Protein AF-A0A2N1PWF3-F1 (afdb_monomer_lite)

Sequence (178 aa):
MSRIARKLVLSIVTVVLTVFALGSTTFAWFTLTNTAQVQPFQAQIVADTGIEIAVGNVPAEGITALNWVTTLTTAQMQAFIEQEFTSGFRFNIVTTADGSTFETLGVDQMVEANGGYLEIPLHFRSSTADRIVWNSVSLTSPVANWVNDVTYTHVDNIVYNANQPISINASNSMRIAI

Radius of gyration: 26.33 Å; chains: 1; bounding box: 46×67×76 Å

Foldseek 3Di:
DPPVVVVVVVVVVVVVVVVVVVVVVVVVVVVVVPDDPDDQDFDKDAADPQKWKFKDDADPVGPVPTDTDRMDGRVNVVVRCCVVPPPPAAADDWDDDQLPFIWDDDPPDTDTDPHNDDDIDMDMDGPVDPDDDDDDDDDDDDWDWDAAQAWDQDPVRDTDHHRDIDIDDCVVVHGDHD

pLDDT: mean 84.19, std 9.42, range [46.06, 93.94]

Secondary structure (DSSP, 8-state):
--HHHHHHHHHHHHHHHHHHHHHHHHHHHHHHHT---PPPP---EEPPTTEEEEESPPPTT-GGGS--BSEE-HHHHHHHHHHHS-TT------B-SSSSS-EEE-SSSEEE-SSSS----EEEEESS-S-------------EEEE-SS-EE-TTSPEEPTT-EEEE-GGGT-----

Structure (mmCIF, N/CA/C/O backbone):
data_AF-A0A2N1PWF3-F1
#
_entry.id   AF-A0A2N1PWF3-F1
#
loop_
_atom_site.group_PDB
_atom_site.id
_atom_site.type_symbol
_atom_site.label_atom_id
_atom_site.label_alt_id
_atom_site.label_comp_id
_atom_site.label_asym_id
_atom_site.label_entity_id
_atom_site.label_seq_id
_atom_site.pdbx_PDB_ins_code
_atom_site.Cartn_x
_atom_site.Cartn_y
_atom_site.Cartn_z
_atom_site.occupancy
_atom_site.B_iso_or_equiv
_atom_site.auth_seq_id
_atom_site.auth_comp_id
_atom_site.auth_asym_id
_atom_site.auth_atom_id
_atom_site.pdbx_PDB_model_num
ATOM 1 N N . MET A 1 1 ? 24.932 46.077 -47.513 1.00 64.94 1 MET A N 1
ATOM 2 C CA . MET A 1 1 ? 24.801 44.602 -47.575 1.00 64.94 1 MET A CA 1
ATOM 3 C C . MET A 1 1 ? 24.124 44.219 -48.879 1.00 64.94 1 MET A C 1
ATOM 5 O O . MET A 1 1 ? 23.053 44.745 -49.158 1.00 64.94 1 MET A O 1
ATOM 9 N N . SER A 1 2 ? 24.739 43.358 -49.695 1.00 80.56 2 SER A N 1
ATOM 10 C CA . SER A 1 2 ? 24.117 42.890 -50.941 1.00 80.56 2 SER A CA 1
ATOM 11 C C . SER A 1 2 ? 22.818 42.128 -50.634 1.00 80.56 2 SER A C 1
ATOM 13 O O . SER A 1 2 ? 22.681 41.519 -49.569 1.00 80.56 2 SER A O 1
ATOM 15 N N . ARG A 1 3 ? 21.845 42.143 -51.559 1.00 77.75 3 ARG A N 1
ATOM 16 C CA . ARG A 1 3 ? 20.587 41.372 -51.425 1.00 77.75 3 ARG A CA 1
ATOM 17 C C . ARG A 1 3 ? 20.841 39.899 -51.080 1.00 77.75 3 ARG A C 1
ATOM 19 O O . ARG A 1 3 ? 20.036 39.295 -50.381 1.00 77.75 3 ARG A O 1
ATOM 26 N N . ILE A 1 4 ? 21.956 39.350 -51.555 1.00 83.69 4 ILE A N 1
ATOM 27 C CA . ILE A 1 4 ? 22.385 37.971 -51.318 1.00 83.69 4 ILE A CA 1
ATOM 28 C C . ILE A 1 4 ? 22.812 37.775 -49.859 1.00 83.69 4 ILE A C 1
ATOM 30 O O . ILE A 1 4 ? 22.304 36.869 -49.207 1.00 83.69 4 ILE A O 1
ATOM 34 N N . ALA A 1 5 ? 23.644 38.666 -49.308 1.00 82.00 5 ALA A N 1
ATOM 35 C CA . ALA A 1 5 ? 24.073 38.586 -47.910 1.00 82.00 5 ALA A CA 1
ATOM 36 C C . ALA A 1 5 ? 22.885 38.654 -46.932 1.00 82.00 5 ALA A C 1
ATOM 38 O O . ALA A 1 5 ? 22.829 37.901 -45.965 1.00 82.00 5 ALA A O 1
ATOM 39 N N . ARG A 1 6 ? 21.879 39.494 -47.219 1.00 84.25 6 ARG A N 1
ATOM 40 C CA . ARG A 1 6 ? 20.665 39.589 -46.391 1.00 84.25 6 ARG A CA 1
ATOM 41 C C . ARG A 1 6 ? 19.822 38.309 -46.434 1.00 84.25 6 ARG A C 1
ATOM 43 O O . ARG A 1 6 ? 19.311 37.891 -45.401 1.00 84.25 6 ARG A O 1
ATOM 50 N N . LYS A 1 7 ? 19.686 37.685 -47.609 1.00 85.94 7 LYS A N 1
ATOM 51 C CA . LYS A 1 7 ? 18.966 36.409 -47.767 1.00 85.94 7 LYS A CA 1
ATOM 52 C C . LYS A 1 7 ? 19.685 35.257 -47.064 1.00 85.94 7 LYS A C 1
ATOM 54 O O . LYS A 1 7 ? 19.031 34.428 -46.445 1.00 85.94 7 LYS A O 1
ATOM 59 N N . LEU A 1 8 ? 21.016 35.244 -47.118 1.00 88.38 8 LEU A N 1
ATOM 60 C CA . LEU A 1 8 ? 21.835 34.220 -46.476 1.00 88.38 8 LEU A CA 1
ATOM 61 C C . LEU A 1 8 ? 21.764 34.316 -44.944 1.00 88.38 8 LEU A C 1
ATOM 63 O O . LEU A 1 8 ? 21.522 33.312 -44.283 1.00 88.38 8 LEU A O 1
ATOM 67 N N . VAL A 1 9 ? 21.847 35.527 -44.383 1.00 90.06 9 VAL A N 1
ATOM 68 C CA . VAL A 1 9 ? 21.658 35.747 -42.937 1.00 90.06 9 VAL A CA 1
ATOM 69 C C . VAL A 1 9 ? 20.247 35.353 -42.491 1.00 90.06 9 VAL A C 1
ATOM 71 O O . VAL A 1 9 ? 20.102 34.674 -41.481 1.00 90.06 9 VAL A O 1
ATOM 74 N N . LEU A 1 10 ? 19.208 35.704 -43.257 1.00 90.56 10 LEU A N 1
ATOM 75 C CA . LEU A 1 10 ? 17.831 35.321 -42.927 1.00 90.56 10 LEU A CA 1
ATOM 76 C C . LEU A 1 10 ? 17.638 33.794 -42.938 1.00 90.56 10 LEU A C 1
ATOM 78 O O . LEU A 1 10 ? 16.961 33.255 -42.066 1.00 90.56 10 LEU A O 1
ATOM 82 N N . SER A 1 11 ? 18.265 33.091 -43.885 1.00 92.00 11 SER A N 1
ATOM 83 C CA . SER A 1 11 ? 18.239 31.625 -43.952 1.00 92.00 11 SER A CA 1
ATOM 84 C C . SER A 1 11 ? 18.930 30.979 -42.750 1.00 92.00 11 SER A C 1
ATOM 86 O O . SER A 1 11 ? 18.431 30.001 -42.210 1.00 92.00 11 SER A O 1
ATOM 88 N N . ILE A 1 12 ? 20.061 31.524 -42.302 1.00 91.56 12 ILE A N 1
ATOM 89 C CA . ILE A 1 12 ? 20.770 30.993 -41.132 1.00 91.56 12 ILE A CA 1
ATOM 90 C C . ILE A 1 12 ? 19.949 31.235 -39.862 1.00 91.56 12 ILE A C 1
ATOM 92 O O . ILE A 1 12 ? 19.765 30.322 -39.065 1.00 91.56 12 ILE A O 1
ATOM 96 N N . VAL A 1 13 ? 19.394 32.438 -39.695 1.00 92.25 13 VAL A N 1
ATOM 97 C CA . VAL A 1 13 ? 18.575 32.784 -38.521 1.00 92.25 13 VAL A CA 1
ATOM 98 C C . VAL A 1 13 ? 17.307 31.931 -38.449 1.00 92.25 13 VAL A C 1
ATOM 100 O O . VAL A 1 13 ? 16.943 31.470 -37.371 1.00 92.25 13 VAL A O 1
ATOM 103 N N . THR A 1 14 ? 16.653 31.673 -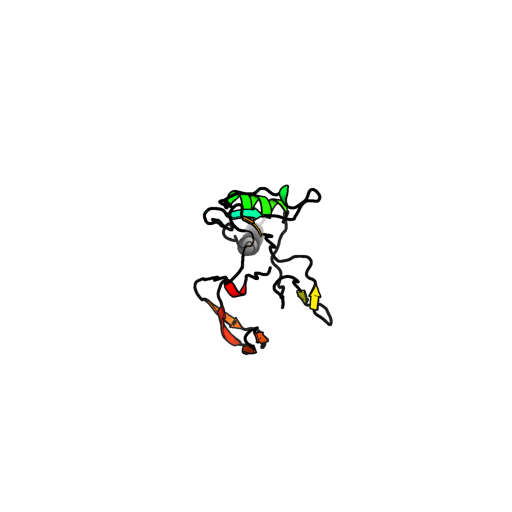39.583 1.00 93.56 14 THR A N 1
ATOM 104 C CA . THR A 1 14 ? 15.461 30.809 -39.626 1.00 93.56 14 THR A CA 1
ATOM 105 C C . THR A 1 14 ? 15.788 29.360 -39.281 1.00 93.56 14 THR A C 1
ATOM 107 O O . THR A 1 14 ? 15.080 28.777 -38.465 1.00 93.56 14 THR A O 1
ATOM 110 N N . VAL A 1 15 ? 16.891 28.806 -39.798 1.00 92.31 15 VAL A N 1
ATOM 111 C CA . VAL A 1 15 ? 17.349 27.454 -39.434 1.00 92.31 15 VAL A CA 1
ATOM 112 C C . VAL A 1 15 ? 17.650 27.359 -37.936 1.00 92.31 15 VAL A C 1
ATOM 114 O O . VAL A 1 15 ? 17.182 26.438 -37.267 1.00 92.31 15 VAL A O 1
ATOM 117 N N . VAL A 1 16 ? 18.363 28.339 -37.377 1.00 91.69 16 VAL A N 1
ATOM 118 C CA . VAL A 1 16 ? 18.674 28.377 -35.941 1.00 91.69 16 VAL A CA 1
ATOM 119 C C . VAL A 1 16 ? 17.392 28.420 -35.105 1.00 91.69 16 VAL A C 1
ATOM 121 O O . VAL A 1 16 ? 17.234 27.613 -34.191 1.00 91.69 16 VAL A O 1
ATOM 124 N N . LEU A 1 17 ? 16.434 29.286 -35.452 1.00 90.81 17 LEU A N 1
ATOM 125 C CA . LEU A 1 17 ? 15.145 29.366 -34.757 1.00 90.81 17 LEU A CA 1
ATOM 126 C C . LEU A 1 17 ? 14.356 28.053 -34.831 1.00 90.81 17 LEU A C 1
ATOM 128 O O . LEU A 1 17 ? 13.779 27.640 -33.827 1.00 90.81 17 LEU A O 1
ATOM 132 N N . THR A 1 18 ? 14.361 27.366 -35.978 1.00 89.38 18 THR A N 1
ATOM 133 C CA . THR A 1 18 ? 13.694 26.060 -36.098 1.00 89.38 18 THR A CA 1
ATOM 134 C C . THR A 1 18 ? 14.349 24.986 -35.237 1.00 89.38 18 THR A C 1
ATOM 136 O O . THR A 1 18 ? 13.634 24.213 -34.607 1.00 89.38 18 THR A O 1
ATOM 139 N N . VAL A 1 19 ? 15.681 24.962 -35.131 1.00 88.56 19 VAL A N 1
ATOM 140 C CA . VAL A 1 19 ? 16.389 24.010 -34.258 1.00 88.56 19 VAL A CA 1
ATOM 141 C C . VAL A 1 19 ? 16.059 24.272 -32.788 1.00 88.56 19 VAL A C 1
ATOM 143 O O . VAL A 1 19 ? 15.770 23.327 -32.057 1.00 88.56 19 VAL A O 1
ATOM 146 N N . PHE A 1 20 ? 16.020 25.537 -32.359 1.00 89.12 20 PHE A N 1
ATOM 147 C CA . PHE A 1 20 ? 15.616 25.886 -30.994 1.00 89.12 20 PHE A CA 1
ATOM 148 C C . PHE A 1 20 ? 14.165 25.497 -30.693 1.00 89.12 20 PHE A C 1
ATOM 150 O O . PHE A 1 20 ? 13.904 24.925 -29.638 1.00 89.12 20 PHE A O 1
ATOM 157 N N . ALA A 1 21 ? 13.234 25.762 -31.613 1.00 87.00 21 ALA A N 1
ATOM 158 C CA . ALA A 1 21 ? 11.823 25.422 -31.437 1.00 87.00 21 ALA A CA 1
ATOM 159 C C . ALA A 1 21 ? 11.582 23.901 -31.395 1.00 87.00 21 ALA A C 1
ATOM 161 O O . ALA A 1 21 ? 10.822 23.407 -30.561 1.00 87.00 21 ALA A O 1
ATOM 162 N N . LEU A 1 22 ? 12.252 23.141 -32.266 1.00 86.69 22 LEU A N 1
ATOM 163 C CA . LEU A 1 22 ? 12.166 21.679 -32.278 1.00 86.69 22 LEU A CA 1
ATOM 164 C C . LEU A 1 22 ? 12.834 21.070 -31.036 1.00 86.69 22 LEU A C 1
ATOM 166 O O . LEU A 1 22 ? 12.288 20.142 -30.438 1.00 86.69 22 LEU A O 1
ATOM 170 N N . GLY A 1 23 ? 13.972 21.620 -30.603 1.00 83.25 23 GLY A N 1
ATOM 171 C CA . GLY A 1 23 ? 14.681 21.188 -29.399 1.00 83.25 23 GLY A CA 1
ATOM 172 C C . GLY A 1 23 ? 13.894 21.445 -28.112 1.00 83.25 23 GLY A C 1
ATOM 173 O O . GLY A 1 23 ? 13.792 20.550 -27.275 1.00 83.25 23 GLY A O 1
ATOM 174 N N . SER A 1 24 ? 13.278 22.622 -27.963 1.00 83.81 24 SER A N 1
ATOM 175 C CA . SER A 1 24 ? 12.465 22.948 -26.783 1.00 83.81 24 SER A CA 1
ATOM 176 C C . SER A 1 24 ? 11.178 22.124 -26.712 1.00 83.81 24 SER A C 1
ATOM 178 O O . SER A 1 24 ? 10.815 21.666 -25.631 1.00 83.81 24 SER A O 1
ATOM 180 N N . THR A 1 25 ? 10.534 21.863 -27.855 1.00 83.06 25 THR A N 1
ATOM 181 C CA . THR A 1 25 ? 9.353 20.985 -27.934 1.00 83.06 25 THR A CA 1
ATOM 182 C C . THR A 1 25 ? 9.712 19.555 -27.538 1.00 83.06 25 THR A C 1
ATOM 184 O O . THR A 1 25 ? 8.995 18.924 -26.766 1.00 83.06 25 THR A O 1
ATOM 187 N N . THR A 1 26 ? 10.861 19.065 -28.011 1.00 75.44 26 THR A N 1
ATOM 188 C CA . THR A 1 26 ? 11.362 17.729 -27.675 1.00 75.44 26 THR A CA 1
ATOM 189 C C . THR A 1 26 ? 11.695 17.624 -26.186 1.00 75.44 26 THR A C 1
ATOM 191 O O . THR A 1 26 ? 11.268 16.677 -25.534 1.00 75.44 26 THR A O 1
ATOM 194 N N . PHE A 1 27 ? 12.385 18.618 -25.614 1.00 75.31 27 PHE A N 1
ATOM 195 C CA . PHE A 1 27 ? 12.672 18.655 -24.178 1.00 75.31 27 PHE A CA 1
ATOM 196 C C . PHE A 1 27 ? 11.387 18.677 -23.347 1.00 75.31 27 PHE A C 1
ATOM 198 O O . PHE A 1 27 ? 11.232 17.847 -22.464 1.00 75.31 27 PHE A O 1
ATOM 205 N N . ALA A 1 28 ? 10.429 19.552 -23.665 1.00 69.94 28 ALA A N 1
ATOM 206 C CA . ALA A 1 28 ? 9.152 19.613 -22.957 1.00 69.94 28 ALA A CA 1
ATOM 207 C C . ALA A 1 28 ? 8.374 18.292 -23.042 1.00 69.94 28 ALA A C 1
ATOM 209 O O . ALA A 1 28 ? 7.800 17.865 -22.044 1.00 69.94 28 ALA A O 1
ATOM 210 N N . TRP A 1 29 ? 8.397 17.620 -24.197 1.00 70.38 29 TRP A N 1
ATOM 211 C CA . TRP A 1 29 ? 7.799 16.298 -24.365 1.00 70.38 29 TRP A CA 1
ATOM 212 C C . TRP A 1 29 ? 8.462 15.247 -23.468 1.00 70.38 29 TRP A C 1
ATOM 214 O O . TRP A 1 29 ? 7.762 14.502 -22.782 1.00 70.38 29 TRP A O 1
ATOM 224 N N . PHE A 1 30 ? 9.797 15.213 -23.409 1.00 62.50 30 PHE A N 1
ATOM 225 C CA . PHE A 1 30 ? 10.522 14.313 -22.508 1.00 62.50 30 PHE A CA 1
ATOM 226 C C . PHE A 1 30 ? 10.243 14.620 -21.032 1.00 62.50 30 PHE A C 1
ATOM 228 O O . PHE A 1 30 ? 10.041 13.694 -20.251 1.00 62.50 30 PHE A O 1
ATOM 235 N N . THR A 1 31 ? 10.167 15.893 -20.640 1.00 60.28 31 THR A N 1
ATOM 236 C CA . THR A 1 31 ? 9.930 16.273 -19.240 1.00 60.28 31 THR A CA 1
ATOM 237 C C . THR A 1 31 ? 8.481 16.027 -18.804 1.00 60.28 31 THR A C 1
ATOM 239 O O . THR A 1 31 ? 8.264 15.553 -17.694 1.00 60.28 31 THR A O 1
ATOM 242 N N . LEU A 1 32 ? 7.491 16.287 -19.669 1.00 59.41 32 LEU A N 1
ATOM 243 C CA . LEU A 1 32 ? 6.065 16.052 -19.380 1.00 59.41 32 LEU A CA 1
ATOM 244 C C . LEU A 1 32 ? 5.697 14.564 -19.378 1.00 59.41 32 LEU A C 1
ATOM 246 O O . LEU A 1 32 ? 4.875 14.141 -18.570 1.00 59.41 32 LEU A O 1
ATOM 250 N N . THR A 1 33 ? 6.312 13.760 -20.249 1.00 55.53 33 THR A N 1
ATOM 251 C CA . THR A 1 33 ? 6.034 12.312 -20.310 1.00 55.53 33 THR A CA 1
ATOM 252 C C . THR A 1 33 ? 6.688 11.555 -19.148 1.00 55.53 33 THR A C 1
ATOM 254 O O . THR A 1 33 ? 6.279 10.444 -18.830 1.00 55.53 33 THR A O 1
ATOM 257 N N . ASN A 1 34 ? 7.675 12.157 -18.474 1.00 51.53 34 ASN A N 1
ATOM 258 C CA . ASN A 1 34 ? 8.355 11.543 -17.333 1.00 51.53 34 ASN A CA 1
ATOM 259 C C . ASN A 1 34 ? 7.623 11.734 -15.990 1.00 51.53 34 ASN A C 1
ATOM 261 O O . ASN A 1 34 ? 8.035 11.167 -14.981 1.00 51.53 34 ASN A O 1
ATOM 265 N N . THR A 1 35 ? 6.539 12.515 -15.934 1.00 49.66 35 THR A N 1
ATOM 266 C CA . THR A 1 35 ? 5.701 12.592 -14.728 1.00 49.66 35 THR A CA 1
ATOM 267 C C . THR A 1 35 ? 4.485 11.697 -14.881 1.00 49.66 35 THR A C 1
ATOM 269 O O . THR A 1 35 ? 3.438 12.122 -15.369 1.00 49.66 35 THR A O 1
ATOM 272 N N . ALA A 1 36 ? 4.620 10.449 -14.439 1.00 46.47 36 ALA A N 1
ATOM 273 C CA . ALA A 1 36 ? 3.475 9.591 -14.184 1.00 46.47 36 ALA A CA 1
ATOM 274 C C . ALA A 1 36 ? 2.626 10.230 -13.074 1.00 46.47 36 ALA A C 1
ATOM 276 O O . ALA A 1 36 ? 3.024 10.251 -11.909 1.00 46.47 36 ALA A O 1
ATOM 277 N N . GLN A 1 37 ? 1.469 10.792 -13.430 1.00 46.06 37 GLN A N 1
ATOM 278 C CA . GLN A 1 37 ? 0.485 11.191 -12.430 1.00 46.06 37 GLN A CA 1
ATOM 279 C C . GLN A 1 37 ? -0.145 9.920 -11.865 1.00 46.06 37 GLN A C 1
ATOM 281 O O . GLN A 1 37 ? -1.016 9.312 -12.484 1.00 46.06 37 GLN A O 1
ATOM 286 N N . VAL A 1 38 ? 0.343 9.487 -10.705 1.00 53.62 38 VAL A N 1
ATOM 287 C CA . VAL A 1 38 ? -0.289 8.412 -9.945 1.00 53.62 38 VAL A CA 1
ATOM 288 C C . VAL A 1 38 ? -1.621 8.955 -9.434 1.00 53.62 38 VAL A C 1
ATOM 290 O O . VAL A 1 38 ? -1.669 10.013 -8.806 1.00 53.62 38 VAL A O 1
ATOM 293 N N . GLN A 1 39 ? -2.713 8.261 -9.758 1.00 54.03 39 GLN A N 1
ATOM 294 C CA . GLN A 1 39 ? -4.044 8.579 -9.247 1.00 54.03 39 GLN A CA 1
ATOM 295 C C . GLN A 1 39 ? -3.986 8.681 -7.710 1.00 54.03 39 GLN 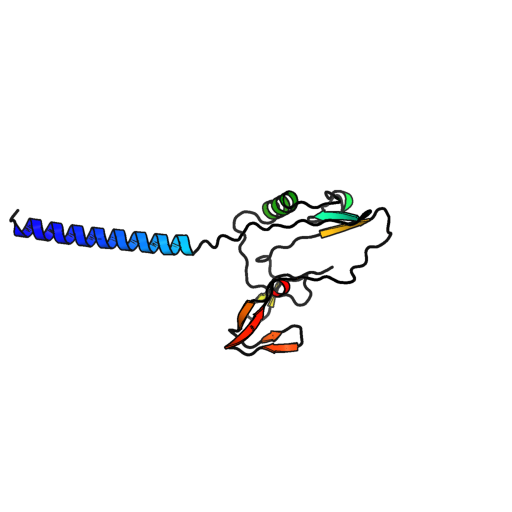A C 1
ATOM 297 O O . GLN A 1 39 ? -3.323 7.845 -7.090 1.00 54.03 39 GLN A O 1
ATOM 302 N N . PRO A 1 40 ? -4.649 9.673 -7.080 1.00 58.72 40 PRO A N 1
ATOM 303 C CA . PRO A 1 40 ? -4.616 9.824 -5.630 1.00 58.72 40 PRO A CA 1
ATOM 304 C C . PRO A 1 40 ? -5.051 8.520 -4.960 1.00 58.72 40 PRO A C 1
ATOM 306 O O . PRO A 1 40 ? -6.104 7.965 -5.286 1.00 58.72 40 PRO A O 1
ATOM 309 N N . PHE A 1 41 ? -4.213 8.027 -4.051 1.00 65.12 41 PHE A N 1
ATOM 310 C CA . PHE A 1 41 ? -4.482 6.838 -3.256 1.00 65.12 41 PHE A CA 1
ATOM 311 C C . PHE A 1 41 ? -5.749 7.064 -2.421 1.00 65.12 41 PHE A C 1
ATOM 313 O O . PHE A 1 41 ? -5.795 7.955 -1.575 1.00 65.12 41 PHE A O 1
ATOM 320 N N . GLN A 1 42 ? -6.793 6.275 -2.682 1.00 66.81 42 GLN A N 1
ATOM 321 C CA . GLN A 1 42 ? -8.054 6.322 -1.943 1.00 66.81 42 GLN A CA 1
ATOM 322 C C . GLN A 1 42 ? -8.196 5.044 -1.129 1.00 66.81 42 GLN A C 1
ATOM 324 O O . GLN A 1 42 ? -8.443 3.973 -1.679 1.00 66.81 42 GLN A O 1
ATOM 329 N N . ALA A 1 43 ? -8.047 5.168 0.185 1.00 71.94 43 ALA A N 1
ATOM 330 C CA . ALA A 1 43 ? -8.296 4.089 1.127 1.0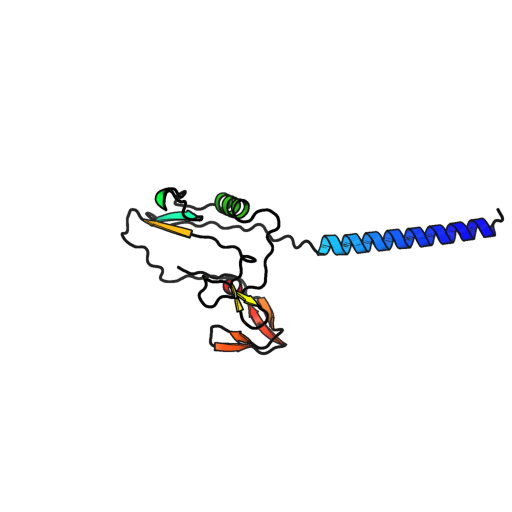0 71.94 43 ALA A CA 1
ATOM 331 C C . ALA A 1 43 ? -9.331 4.543 2.153 1.00 71.94 43 ALA A C 1
ATOM 333 O O . ALA A 1 43 ? -9.227 5.636 2.713 1.00 71.94 43 ALA A O 1
ATOM 334 N N . GLN A 1 44 ? -10.338 3.710 2.383 1.00 77.12 44 GLN A N 1
ATOM 335 C CA . GLN A 1 44 ? -11.283 3.855 3.479 1.00 77.12 44 GLN A CA 1
ATOM 336 C C . GLN A 1 44 ? -11.401 2.497 4.155 1.00 77.12 44 GLN A C 1
ATOM 338 O O . GLN A 1 44 ? -11.670 1.499 3.488 1.00 77.12 44 GLN A O 1
ATOM 343 N N . ILE A 1 45 ? -11.195 2.463 5.469 1.00 79.38 45 ILE A N 1
ATOM 344 C CA . ILE A 1 45 ? -11.285 1.232 6.253 1.00 79.38 45 ILE A CA 1
ATOM 345 C C . ILE A 1 45 ? -12.429 1.397 7.241 1.00 79.38 45 ILE A C 1
ATOM 347 O O . ILE A 1 45 ? -12.433 2.329 8.046 1.00 79.38 45 ILE A O 1
ATOM 351 N N . VAL A 1 46 ? -13.419 0.514 7.147 1.00 82.12 46 VAL A N 1
ATOM 352 C CA . VAL A 1 46 ? -14.593 0.510 8.022 1.00 82.12 46 VAL A CA 1
ATOM 353 C C . VAL A 1 46 ? -14.510 -0.722 8.905 1.00 82.12 46 VAL A C 1
ATOM 355 O O . VAL A 1 46 ? -14.403 -1.840 8.402 1.00 82.12 46 VAL A O 1
ATOM 358 N N . ALA A 1 47 ? -14.533 -0.502 10.214 1.00 81.31 47 ALA A N 1
ATOM 359 C CA . ALA A 1 47 ? -14.599 -1.571 11.193 1.00 81.31 47 ALA A CA 1
ATOM 360 C C . ALA A 1 47 ? -16.057 -1.965 11.450 1.00 81.31 47 ALA A C 1
ATOM 362 O O . ALA A 1 47 ? -16.958 -1.126 11.367 1.00 81.31 47 ALA A O 1
ATOM 363 N N . ASP A 1 48 ? -16.284 -3.230 11.799 1.00 80.62 48 ASP A N 1
ATOM 364 C CA . ASP A 1 48 ? -17.582 -3.654 12.320 1.00 80.62 48 ASP A CA 1
ATOM 365 C C . ASP A 1 48 ? -17.777 -3.160 13.768 1.00 80.62 48 ASP A C 1
ATOM 367 O O . ASP A 1 48 ? -16.855 -2.674 14.432 1.00 80.62 48 ASP A O 1
ATOM 371 N N . THR A 1 49 ? -19.003 -3.270 14.263 1.00 79.69 49 THR A N 1
ATOM 372 C CA . THR A 1 49 ? -19.412 -2.809 15.589 1.00 79.69 49 THR A CA 1
ATOM 373 C C . THR A 1 49 ? -18.519 -3.405 16.678 1.00 79.69 49 THR A C 1
ATOM 375 O O . THR A 1 49 ? -18.367 -4.619 16.781 1.00 79.69 49 THR A O 1
ATOM 378 N N . GLY A 1 50 ? -17.956 -2.542 17.528 1.00 82.81 50 GLY A N 1
ATOM 379 C CA . GLY A 1 50 ? -17.095 -2.956 18.640 1.00 82.81 50 GLY A CA 1
ATOM 380 C C . GLY A 1 50 ? -15.618 -3.135 18.278 1.00 82.81 50 GLY A C 1
ATOM 381 O O . GLY A 1 50 ? -14.837 -3.511 19.154 1.00 82.81 50 GLY A O 1
ATOM 382 N N . ILE A 1 51 ? -15.219 -2.848 17.033 1.00 87.88 51 ILE A N 1
ATOM 383 C CA . ILE A 1 51 ? -13.818 -2.782 16.603 1.00 87.88 51 ILE A CA 1
ATOM 384 C C . ILE A 1 51 ? -13.440 -1.323 16.335 1.00 87.88 51 ILE A C 1
ATOM 386 O O . ILE A 1 51 ? -14.186 -0.560 15.723 1.00 87.88 51 ILE A O 1
ATOM 390 N N . GLU A 1 52 ? -12.253 -0.943 16.787 1.00 90.81 52 GLU A N 1
ATOM 391 C CA . GLU A 1 52 ? -11.626 0.334 16.478 1.00 90.81 52 GLU A CA 1
ATOM 392 C C . GLU A 1 52 ? -10.289 0.086 15.782 1.00 90.81 52 GLU A C 1
ATOM 394 O O . GLU A 1 52 ? -9.589 -0.894 16.052 1.00 90.81 52 GLU A O 1
ATOM 399 N N . ILE A 1 53 ? -9.947 0.997 14.880 1.00 92.06 53 ILE A N 1
ATOM 400 C CA . ILE A 1 53 ? -8.784 0.931 14.005 1.00 92.06 53 ILE A CA 1
ATOM 401 C C . ILE A 1 53 ? -7.958 2.191 14.227 1.00 92.06 53 ILE A C 1
ATOM 403 O O . ILE A 1 53 ? -8.50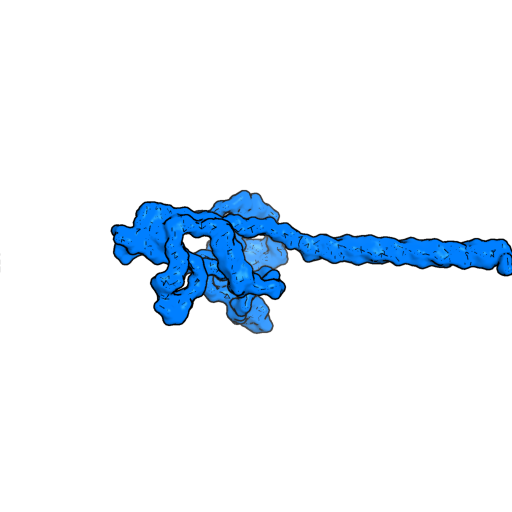5 3.287 14.363 1.00 92.06 53 ILE A O 1
ATOM 407 N N . ALA A 1 54 ? -6.641 2.046 14.232 1.00 92.88 54 ALA A N 1
ATOM 408 C CA . ALA A 1 54 ? -5.718 3.165 14.166 1.00 92.88 54 ALA A CA 1
ATOM 409 C C . ALA A 1 54 ? -4.654 2.911 13.098 1.00 92.88 54 ALA A C 1
ATOM 411 O O . ALA A 1 54 ? -4.285 1.766 12.839 1.00 92.88 54 ALA A O 1
ATOM 412 N N . VAL A 1 55 ? -4.156 3.983 12.486 1.00 92.69 55 VAL A N 1
ATOM 413 C CA . VAL A 1 55 ? -3.030 3.934 11.547 1.00 92.69 55 VAL A CA 1
ATOM 414 C C . VAL A 1 55 ? -1.818 4.615 12.157 1.00 92.69 55 VAL A C 1
ATOM 416 O O . VAL A 1 55 ? -1.951 5.654 12.808 1.00 92.69 55 VAL A O 1
ATOM 419 N N . GLY A 1 56 ? -0.648 4.030 11.922 1.00 91.44 56 GLY A N 1
ATOM 420 C CA . GLY A 1 56 ? 0.640 4.651 12.187 1.00 91.44 56 GLY A CA 1
ATOM 421 C C . GLY A 1 56 ? 1.554 3.859 13.109 1.00 91.44 56 GLY A C 1
ATOM 422 O O . GLY A 1 56 ? 1.192 2.828 13.675 1.00 91.44 56 GLY A O 1
ATOM 423 N N . ASN A 1 57 ? 2.777 4.359 13.240 1.00 90.06 57 ASN A N 1
ATOM 424 C CA . ASN A 1 57 ? 3.801 3.764 14.087 1.00 90.06 57 ASN A CA 1
ATOM 425 C C . ASN A 1 57 ? 3.444 3.938 15.569 1.00 90.06 57 ASN A C 1
ATOM 427 O O . ASN A 1 57 ? 2.959 4.994 15.978 1.00 90.06 57 ASN A O 1
ATOM 431 N N . VAL A 1 58 ? 3.694 2.908 16.385 1.00 88.94 58 VAL A N 1
ATOM 432 C CA . VAL A 1 58 ? 3.410 2.961 17.827 1.00 88.94 58 VAL A CA 1
ATOM 433 C C . VAL A 1 58 ? 4.318 4.014 18.479 1.00 88.94 58 VAL A C 1
ATOM 435 O O . VAL A 1 58 ? 5.541 3.863 18.434 1.00 88.94 58 VAL A O 1
ATOM 438 N N . PRO A 1 59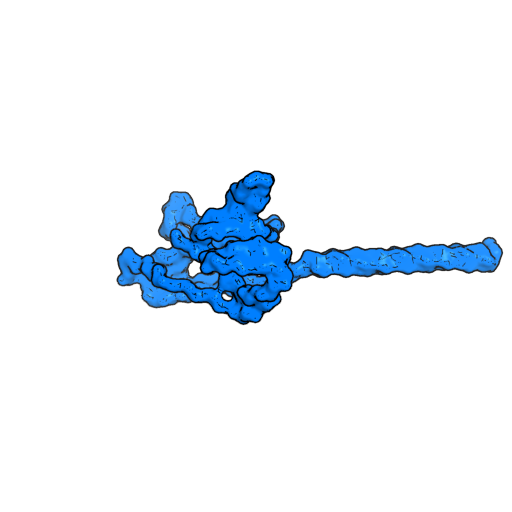 ? 3.763 5.078 19.089 1.00 88.19 59 PRO A N 1
ATOM 439 C CA . PRO A 1 59 ? 4.568 6.116 19.719 1.00 88.19 59 PRO A CA 1
ATOM 440 C C . PRO A 1 59 ? 5.211 5.599 21.012 1.00 88.19 59 PRO A C 1
ATOM 442 O O . PRO A 1 59 ? 4.762 4.615 21.601 1.00 88.19 59 PRO A O 1
ATOM 445 N N . ALA A 1 60 ? 6.228 6.307 21.511 1.00 88.88 60 ALA A N 1
ATOM 446 C CA . ALA A 1 60 ? 6.915 5.951 22.760 1.00 88.88 60 ALA A CA 1
ATOM 447 C C . ALA A 1 60 ? 5.981 5.925 23.989 1.00 88.88 60 ALA A C 1
ATOM 449 O O . ALA A 1 60 ? 6.242 5.211 24.953 1.00 88.88 60 ALA A O 1
ATOM 450 N N . GLU A 1 61 ? 4.879 6.679 23.940 1.00 88.06 61 GLU A N 1
ATOM 451 C CA . GLU A 1 61 ? 3.824 6.706 24.964 1.00 88.06 61 GLU A CA 1
ATOM 452 C C . GLU A 1 61 ? 2.954 5.433 24.977 1.00 88.06 61 GLU A C 1
ATOM 454 O O . GLU A 1 61 ? 2.173 5.220 25.903 1.00 88.06 61 GLU A O 1
ATOM 459 N N . GLY A 1 62 ? 3.106 4.569 23.970 1.00 88.56 62 GLY A N 1
ATOM 460 C CA . GLY A 1 62 ? 2.413 3.294 23.839 1.00 88.56 62 GLY A CA 1
ATOM 461 C C . GLY A 1 62 ? 1.259 3.311 22.835 1.00 88.56 62 GLY A C 1
ATOM 462 O O . GLY A 1 62 ? 0.805 4.348 22.355 1.00 88.56 62 GLY A O 1
ATOM 463 N N . ILE A 1 63 ? 0.746 2.115 22.532 1.00 88.25 63 ILE A N 1
ATOM 464 C CA . ILE A 1 63 ? -0.291 1.881 21.509 1.00 88.25 63 ILE A CA 1
ATOM 465 C C . ILE A 1 63 ? -1.616 2.616 21.795 1.00 88.25 63 ILE A C 1
ATOM 467 O O . ILE A 1 63 ? -2.403 2.902 20.894 1.00 88.25 63 ILE A O 1
ATOM 471 N N . THR A 1 64 ? -1.871 2.972 23.055 1.00 88.00 64 THR A N 1
ATOM 472 C CA . THR A 1 64 ? -3.076 3.701 23.471 1.00 88.00 64 THR A CA 1
ATOM 473 C C . THR A 1 64 ? -3.084 5.161 23.028 1.00 88.00 64 THR A C 1
ATOM 475 O O . THR A 1 64 ? -4.162 5.743 22.968 1.00 88.00 64 THR A O 1
ATOM 478 N N . ALA A 1 65 ? -1.922 5.739 22.711 1.00 90.12 65 ALA A N 1
ATOM 479 C CA . ALA A 1 65 ? -1.802 7.120 22.243 1.00 90.12 65 ALA A CA 1
ATOM 480 C C . ALA A 1 65 ? -2.090 7.282 20.737 1.00 90.12 65 ALA A C 1
ATOM 482 O O . ALA A 1 65 ? -2.131 8.403 20.234 1.00 90.12 65 ALA A O 1
ATOM 483 N N . LEU A 1 66 ? -2.309 6.180 20.011 1.00 91.62 66 LEU A N 1
ATOM 484 C CA . LEU A 1 66 ? -2.760 6.231 18.622 1.00 91.62 66 LEU A CA 1
ATOM 485 C C . LEU A 1 66 ? -4.178 6.815 18.510 1.00 91.62 66 LEU A C 1
ATOM 487 O O . LEU A 1 66 ? -4.987 6.730 19.434 1.00 91.62 66 LEU A O 1
ATOM 491 N N . ASN A 1 67 ? -4.501 7.381 17.347 1.00 91.81 67 ASN A N 1
ATOM 492 C CA . ASN A 1 67 ? -5.844 7.884 17.071 1.00 91.81 67 ASN A CA 1
ATOM 493 C C . ASN A 1 67 ? -6.779 6.742 16.648 1.00 91.81 67 ASN A C 1
ATOM 495 O O . ASN A 1 67 ? -6.785 6.330 15.487 1.00 91.81 67 ASN A O 1
ATOM 499 N N . TRP A 1 68 ? -7.566 6.249 17.600 1.00 92.50 68 TRP A N 1
ATOM 500 C CA . TRP A 1 68 ? -8.499 5.145 17.404 1.00 92.50 68 TRP A CA 1
ATOM 501 C C . TRP A 1 68 ? -9.852 5.626 16.889 1.00 92.50 68 TRP A C 1
ATOM 503 O O . TRP A 1 68 ? -10.503 6.473 17.499 1.00 92.50 68 TRP A O 1
ATOM 513 N N . VAL A 1 69 ? -10.283 5.059 15.766 1.00 91.19 69 VAL A N 1
ATOM 514 C CA . VAL A 1 69 ? -11.531 5.407 15.083 1.00 91.19 69 VAL A CA 1
ATOM 515 C C . VAL A 1 69 ? -12.258 4.152 14.607 1.00 91.19 69 VAL A C 1
ATOM 517 O O . VAL A 1 69 ? -11.645 3.132 14.320 1.00 91.19 69 VAL A O 1
ATOM 520 N N . THR A 1 70 ? -13.580 4.214 14.467 1.00 90.00 70 THR A N 1
ATOM 521 C CA . THR A 1 70 ? -14.370 3.127 13.853 1.00 90.00 70 THR A CA 1
ATOM 522 C C . THR A 1 70 ? -14.329 3.166 12.324 1.00 90.00 70 THR A C 1
ATOM 524 O O . THR A 1 70 ? -14.613 2.180 11.648 1.00 90.00 70 THR A O 1
ATOM 527 N N . THR A 1 71 ? -13.988 4.321 11.751 1.00 90.00 71 THR A N 1
ATOM 528 C CA . THR A 1 71 ? -13.813 4.512 10.312 1.00 90.00 71 THR A CA 1
ATOM 529 C C . THR A 1 71 ? -12.554 5.317 10.067 1.00 90.00 71 THR A C 1
ATOM 531 O O . THR A 1 71 ? -12.471 6.481 10.459 1.00 90.00 71 THR A O 1
ATOM 534 N N . LEU A 1 72 ? -11.596 4.701 9.385 1.00 89.44 72 LEU A N 1
ATOM 535 C CA . LEU A 1 72 ? -10.390 5.364 8.931 1.00 89.44 72 LEU A CA 1
ATOM 536 C C . LEU A 1 72 ? -10.641 5.960 7.548 1.00 89.44 72 LEU A C 1
ATOM 538 O O . LEU A 1 72 ? -10.878 5.246 6.570 1.00 89.44 72 LEU A O 1
ATOM 542 N N . THR A 1 73 ? -10.648 7.287 7.486 1.00 90.44 73 THR A N 1
ATOM 543 C CA . THR A 1 73 ? -10.975 8.039 6.271 1.00 90.44 73 THR A CA 1
ATOM 544 C C . THR A 1 73 ? -9.768 8.191 5.349 1.00 90.44 73 THR A C 1
ATOM 546 O O . THR A 1 73 ? -8.618 8.175 5.788 1.00 90.44 73 THR A O 1
ATOM 549 N N . THR A 1 74 ? -10.030 8.442 4.065 1.00 87.38 74 THR A N 1
ATOM 550 C CA . THR A 1 74 ? -8.975 8.728 3.081 1.00 87.38 74 THR A CA 1
ATOM 551 C C . THR A 1 74 ? -8.122 9.930 3.472 1.00 87.38 74 THR A C 1
ATOM 553 O O . THR A 1 74 ? -6.912 9.890 3.290 1.00 87.38 74 THR A O 1
ATOM 556 N N . ALA A 1 75 ? -8.716 10.960 4.081 1.00 87.69 75 ALA A N 1
ATOM 557 C CA . ALA A 1 75 ? -7.973 12.126 4.552 1.00 87.69 75 ALA A CA 1
ATOM 558 C C . ALA A 1 75 ? -6.968 11.770 5.661 1.00 87.69 75 ALA A C 1
ATOM 560 O O . ALA A 1 75 ? -5.849 12.269 5.655 1.00 87.69 75 ALA A O 1
ATOM 561 N N . GLN A 1 76 ? -7.340 10.880 6.588 1.00 88.06 76 GLN A N 1
ATOM 562 C CA . GLN A 1 76 ? -6.437 10.417 7.649 1.00 88.06 76 GLN A CA 1
ATOM 563 C C . GLN A 1 76 ? -5.306 9.546 7.093 1.00 88.06 76 GLN A C 1
ATOM 565 O O . GLN A 1 76 ? -4.164 9.686 7.518 1.00 88.06 76 GLN A O 1
ATOM 570 N N . MET A 1 77 ? -5.610 8.692 6.113 1.00 88.00 77 MET A N 1
ATOM 571 C CA . MET A 1 77 ? -4.605 7.884 5.415 1.00 88.00 77 MET A CA 1
ATOM 572 C C . MET A 1 77 ? -3.620 8.747 4.634 1.00 88.00 77 MET A C 1
ATOM 574 O O . MET A 1 77 ? -2.415 8.531 4.704 1.00 88.00 77 MET A O 1
ATOM 578 N N . GLN A 1 78 ? -4.128 9.739 3.907 1.00 87.56 78 GLN A N 1
ATOM 579 C CA . GLN A 1 78 ? -3.298 10.674 3.163 1.00 87.56 78 GLN A CA 1
ATOM 580 C C . GLN A 1 78 ? -2.420 11.497 4.107 1.00 87.56 78 GLN A C 1
ATOM 582 O O . GLN A 1 78 ? -1.227 11.607 3.859 1.00 87.56 78 GLN A O 1
ATOM 587 N N . ALA A 1 79 ? -2.973 11.991 5.219 1.00 88.69 79 ALA A N 1
ATOM 588 C CA . ALA A 1 79 ? -2.197 12.702 6.230 1.00 88.69 79 ALA A CA 1
ATOM 589 C C . ALA A 1 79 ? -1.071 11.832 6.813 1.00 88.69 79 ALA A C 1
ATOM 591 O O . ALA A 1 79 ? 0.047 12.314 6.964 1.00 88.69 79 ALA A O 1
ATOM 592 N N . PHE A 1 80 ? -1.337 10.547 7.085 1.00 89.00 80 PHE A N 1
ATOM 593 C CA . PHE A 1 80 ? -0.303 9.604 7.518 1.00 89.00 80 PHE A CA 1
ATOM 594 C C . PHE A 1 80 ? 0.790 9.428 6.453 1.00 89.00 80 PHE A C 1
ATOM 596 O O . PHE A 1 80 ? 1.970 9.557 6.763 1.00 89.00 80 PHE A O 1
ATOM 603 N N . ILE A 1 81 ? 0.408 9.190 5.193 1.00 87.50 81 ILE A N 1
ATOM 604 C CA . ILE A 1 81 ? 1.366 8.999 4.095 1.00 87.50 81 ILE A CA 1
ATOM 605 C C . ILE A 1 81 ? 2.217 10.255 3.882 1.00 87.50 81 ILE A C 1
ATOM 607 O O . ILE A 1 81 ? 3.425 10.144 3.727 1.00 87.50 81 ILE A O 1
ATOM 611 N N . GLU A 1 82 ? 1.616 11.444 3.890 1.00 87.25 82 GLU A N 1
ATOM 612 C CA . GLU A 1 82 ? 2.329 12.716 3.708 1.00 87.25 82 GLU A CA 1
ATOM 613 C C . GLU A 1 82 ? 3.268 13.037 4.877 1.00 87.25 82 GLU A C 1
ATOM 615 O O . GLU A 1 82 ? 4.316 13.656 4.676 1.00 87.25 82 GLU A O 1
ATOM 620 N N . GLN A 1 83 ? 2.903 12.618 6.091 1.00 88.19 83 GLN A N 1
ATOM 621 C CA . GLN A 1 83 ? 3.733 12.774 7.280 1.00 88.19 83 GLN A CA 1
ATOM 622 C C . GLN A 1 83 ? 4.930 11.814 7.272 1.00 88.19 83 GLN A C 1
ATOM 624 O O . GLN A 1 83 ? 6.044 12.238 7.574 1.00 88.19 83 GLN A O 1
ATOM 629 N N . GLU A 1 84 ? 4.705 10.540 6.946 1.00 86.88 84 GLU A N 1
ATOM 630 C CA . GLU A 1 84 ? 5.729 9.491 7.005 1.00 86.88 84 GLU A CA 1
ATOM 631 C C . GLU A 1 84 ? 6.653 9.527 5.776 1.00 86.88 84 GLU A C 1
ATOM 633 O O . GLU A 1 84 ? 7.878 9.463 5.879 1.00 86.88 84 GLU A O 1
ATOM 638 N N . PHE A 1 85 ? 6.070 9.705 4.591 1.00 84.50 85 PHE A N 1
ATOM 639 C CA . PHE A 1 85 ? 6.767 9.696 3.311 1.00 84.50 85 PHE A CA 1
ATOM 640 C C . PHE A 1 85 ? 6.852 11.123 2.765 1.00 84.50 85 PHE A C 1
ATOM 642 O O . PHE A 1 85 ? 6.085 11.545 1.898 1.00 84.50 85 PHE A O 1
ATOM 649 N N . THR A 1 86 ? 7.813 11.881 3.301 1.00 79.12 86 THR A N 1
ATOM 650 C CA . THR A 1 86 ? 8.090 13.266 2.881 1.00 79.12 86 THR A CA 1
ATOM 651 C C . THR A 1 86 ? 8.491 13.382 1.398 1.00 79.12 86 THR A C 1
ATOM 653 O O . THR A 1 86 ? 8.669 12.392 0.679 1.00 79.12 86 THR A O 1
ATOM 656 N N . SER A 1 87 ? 8.603 14.619 0.898 1.00 72.06 87 SER A N 1
ATOM 657 C CA . SER A 1 87 ? 8.793 14.894 -0.530 1.00 72.06 87 SER A CA 1
ATOM 658 C C . SER A 1 87 ? 9.987 14.140 -1.137 1.00 72.06 87 SER A C 1
ATOM 660 O O . SER A 1 87 ? 11.106 14.164 -0.631 1.00 72.06 87 SER A O 1
ATOM 662 N N . GLY A 1 88 ? 9.735 13.471 -2.267 1.00 74.00 88 GLY A N 1
ATOM 663 C CA . GLY A 1 88 ? 10.742 12.683 -2.986 1.00 74.00 88 GLY A CA 1
ATOM 664 C C . GLY A 1 88 ? 10.600 11.164 -2.858 1.00 74.00 88 GLY A C 1
ATOM 665 O O . GLY A 1 88 ? 11.458 10.448 -3.386 1.00 74.00 88 GLY A O 1
ATOM 666 N N . PHE A 1 89 ? 9.531 10.668 -2.218 1.00 82.19 89 PHE A N 1
ATOM 667 C CA . PHE A 1 89 ? 9.173 9.250 -2.272 1.00 82.19 89 PHE A CA 1
ATOM 668 C C . PHE A 1 89 ? 9.083 8.759 -3.723 1.00 82.19 89 PHE A C 1
ATOM 670 O O . PHE A 1 89 ? 8.473 9.391 -4.588 1.00 82.19 89 PHE A O 1
ATOM 677 N N . ARG A 1 90 ? 9.696 7.605 -3.976 1.00 83.50 90 ARG A N 1
ATOM 678 C CA . ARG A 1 90 ? 9.656 6.908 -5.258 1.00 83.50 90 ARG A CA 1
ATOM 679 C C . ARG A 1 90 ? 9.555 5.420 -4.993 1.00 83.50 90 ARG A C 1
ATOM 681 O O . ARG A 1 90 ? 10.299 4.904 -4.162 1.00 83.50 90 ARG A O 1
ATOM 688 N N . PHE A 1 91 ? 8.669 4.745 -5.716 1.00 85.81 91 PHE A N 1
ATOM 689 C CA . PHE A 1 91 ? 8.642 3.290 -5.692 1.00 85.81 91 PHE A CA 1
ATOM 690 C C . PHE A 1 91 ? 9.950 2.737 -6.255 1.00 85.81 91 PHE A C 1
ATOM 692 O O . PHE A 1 91 ? 10.503 3.275 -7.217 1.00 85.81 91 PHE A O 1
ATOM 699 N N . ASN A 1 92 ? 10.439 1.670 -5.638 1.00 86.81 92 ASN A N 1
ATOM 700 C CA . ASN A 1 92 ? 11.584 0.913 -6.104 1.00 86.81 92 ASN A CA 1
ATOM 701 C C . ASN A 1 92 ? 11.203 -0.562 -6.220 1.00 86.81 92 ASN A C 1
ATOM 703 O O . ASN A 1 92 ? 10.226 -1.015 -5.626 1.00 86.81 92 ASN A O 1
ATOM 707 N N . ILE A 1 93 ? 11.981 -1.306 -6.995 1.00 85.12 93 ILE A N 1
ATOM 708 C CA . ILE A 1 93 ? 11.796 -2.745 -7.120 1.00 85.12 93 ILE A CA 1
ATOM 709 C C . ILE A 1 93 ? 12.291 -3.378 -5.822 1.00 85.12 93 ILE A C 1
ATOM 711 O O . ILE A 1 93 ? 13.483 -3.346 -5.522 1.00 85.12 93 ILE A O 1
ATOM 715 N N . VAL A 1 94 ? 11.353 -3.924 -5.059 1.00 89.00 94 VAL A N 1
ATOM 716 C CA . VAL A 1 94 ? 11.607 -4.660 -3.823 1.00 89.00 94 VAL A CA 1
ATOM 717 C C . VAL A 1 94 ? 10.832 -5.970 -3.850 1.00 89.00 94 VAL A C 1
ATOM 719 O O . VAL A 1 94 ? 9.796 -6.085 -4.509 1.00 89.00 94 VAL A O 1
ATOM 722 N N . THR A 1 95 ? 11.340 -6.963 -3.138 1.00 87.06 95 THR A N 1
ATOM 723 C CA . THR A 1 95 ? 10.702 -8.267 -2.959 1.00 87.06 95 THR A CA 1
ATOM 724 C C . THR A 1 95 ? 10.648 -8.617 -1.478 1.00 87.06 95 THR A C 1
ATOM 726 O O . THR A 1 95 ? 11.306 -7.983 -0.667 1.00 87.06 95 THR A O 1
ATOM 729 N N . THR A 1 96 ? 9.836 -9.595 -1.103 1.00 87.00 96 THR A N 1
ATOM 730 C CA . THR A 1 96 ? 9.753 -10.089 0.275 1.00 87.00 96 THR A CA 1
ATOM 731 C C . THR A 1 96 ? 9.232 -11.520 0.259 1.00 87.00 96 THR A C 1
ATOM 733 O O . THR A 1 96 ? 8.374 -11.857 -0.566 1.00 87.00 96 THR A O 1
ATOM 736 N N . ALA A 1 97 ? 9.762 -12.358 1.150 1.00 82.12 97 ALA A N 1
ATOM 737 C CA . ALA A 1 97 ? 9.317 -13.736 1.341 1.00 82.12 97 ALA A CA 1
ATOM 738 C C . ALA A 1 97 ? 8.265 -13.871 2.455 1.00 82.12 97 ALA A C 1
ATOM 740 O O . ALA A 1 97 ? 7.450 -14.790 2.414 1.00 82.12 97 ALA A O 1
ATOM 741 N N . ASP A 1 98 ? 8.274 -12.963 3.432 1.00 82.06 98 ASP A N 1
ATOM 742 C CA . ASP A 1 98 ? 7.435 -13.000 4.635 1.00 82.06 98 ASP A CA 1
ATOM 743 C C . ASP A 1 98 ? 6.350 -11.909 4.661 1.00 82.06 98 ASP A C 1
ATOM 745 O O . ASP A 1 98 ? 5.425 -11.973 5.466 1.00 82.06 98 ASP A O 1
ATOM 749 N N . GLY A 1 99 ? 6.427 -10.928 3.758 1.00 81.62 99 GLY A N 1
ATOM 750 C CA . GLY A 1 99 ? 5.516 -9.789 3.709 1.00 81.62 99 GLY A CA 1
ATOM 751 C C . GLY A 1 99 ? 5.839 -8.678 4.711 1.00 81.62 99 GLY A C 1
ATOM 752 O O . GLY A 1 99 ? 5.081 -7.711 4.756 1.00 81.62 99 GLY A O 1
ATOM 753 N N . SER A 1 100 ? 6.927 -8.800 5.479 1.00 84.38 100 SER A N 1
ATOM 754 C CA . SER A 1 100 ? 7.346 -7.844 6.510 1.00 84.38 100 SER A CA 1
ATOM 755 C C . SER A 1 100 ? 8.735 -7.277 6.226 1.00 84.38 100 SER A C 1
ATOM 757 O O . SER A 1 100 ? 8.890 -6.060 6.161 1.00 84.38 100 SER A O 1
ATOM 759 N N . THR A 1 101 ? 9.732 -8.126 5.973 1.00 89.00 101 THR A N 1
ATOM 760 C CA . THR A 1 101 ? 11.073 -7.682 5.590 1.00 89.00 101 THR A CA 1
ATOM 761 C C . THR A 1 101 ? 11.157 -7.595 4.073 1.00 89.00 101 THR A C 1
ATOM 763 O O . THR A 1 101 ? 11.058 -8.596 3.357 1.00 89.00 101 THR A O 1
ATOM 766 N N . PHE A 1 102 ? 11.312 -6.372 3.569 1.00 90.88 102 PHE A N 1
ATOM 767 C CA . PHE A 1 102 ? 11.514 -6.118 2.149 1.00 90.88 102 PHE A CA 1
ATOM 768 C C . PHE A 1 102 ? 12.997 -6.109 1.812 1.00 90.88 102 PHE A C 1
ATOM 770 O O . PHE A 1 102 ? 13.823 -5.603 2.562 1.00 90.88 102 PHE A O 1
ATOM 777 N N . GLU A 1 103 ? 13.324 -6.636 0.643 1.00 91.69 103 GLU A N 1
ATOM 778 C CA . GLU A 1 103 ? 14.678 -6.804 0.149 1.00 91.69 103 GLU A CA 1
ATOM 779 C C . GLU A 1 103 ? 14.815 -6.220 -1.258 1.00 91.69 103 GLU A C 1
ATOM 781 O O . GLU A 1 103 ? 13.881 -6.216 -2.065 1.00 91.69 103 GLU A O 1
ATOM 786 N N . THR A 1 104 ? 16.012 -5.738 -1.563 1.00 91.12 104 THR A N 1
ATOM 787 C CA . THR A 1 104 ? 16.440 -5.293 -2.884 1.00 91.12 104 THR A CA 1
ATOM 788 C C . THR A 1 104 ? 17.625 -6.125 -3.369 1.00 91.12 104 THR A C 1
ATOM 790 O O . THR A 1 104 ? 18.283 -6.833 -2.602 1.00 91.12 104 THR A O 1
ATOM 793 N N . LEU A 1 105 ? 17.914 -6.028 -4.664 1.00 86.31 105 LEU A N 1
ATOM 794 C CA . LEU A 1 105 ? 19.050 -6.698 -5.281 1.00 86.31 105 LEU A CA 1
ATOM 795 C C . LEU A 1 105 ? 20.365 -6.057 -4.801 1.00 86.31 105 LEU A C 1
ATOM 797 O O . LEU A 1 105 ? 20.681 -4.924 -5.168 1.00 86.31 105 LEU A O 1
ATOM 801 N N . GLY A 1 106 ? 21.140 -6.787 -3.998 1.00 83.19 106 GLY A N 1
ATOM 802 C CA . GLY A 1 106 ? 22.537 -6.463 -3.709 1.00 83.19 106 GLY A CA 1
ATOM 803 C C . GLY A 1 106 ? 23.499 -7.045 -4.749 1.00 83.19 106 GLY A C 1
ATOM 804 O O . GLY A 1 106 ? 23.087 -7.626 -5.749 1.00 83.19 106 GLY A O 1
ATOM 805 N N . VAL A 1 107 ? 24.805 -6.880 -4.514 1.00 79.75 107 VAL A N 1
ATOM 806 C CA . VAL A 1 107 ? 25.856 -7.323 -5.454 1.00 79.75 107 VAL A CA 1
ATOM 807 C C . VAL A 1 107 ? 25.952 -8.853 -5.530 1.00 79.75 107 VAL A C 1
ATOM 809 O O . VAL A 1 107 ? 26.014 -9.394 -6.628 1.00 79.75 107 VAL A O 1
ATOM 812 N N . ASP A 1 108 ? 25.908 -9.535 -4.381 1.00 83.25 108 ASP A N 1
ATOM 813 C CA . ASP A 1 108 ? 26.049 -11.000 -4.288 1.00 83.25 108 ASP A CA 1
ATOM 814 C C . ASP A 1 108 ? 24.847 -11.689 -3.614 1.00 83.25 108 ASP A C 1
ATOM 816 O O . ASP A 1 108 ? 24.678 -12.902 -3.714 1.00 83.25 108 ASP A O 1
ATOM 820 N N . GLN A 1 109 ? 24.013 -10.925 -2.904 1.00 86.50 109 GLN A N 1
ATOM 821 C CA . GLN A 1 109 ? 22.869 -11.419 -2.137 1.00 86.50 109 GLN A CA 1
ATOM 822 C C . GLN A 1 109 ? 21.781 -10.347 -2.037 1.00 86.50 109 GLN A C 1
ATOM 824 O O . GLN A 1 109 ? 22.037 -9.171 -2.304 1.00 86.50 109 GLN A O 1
ATOM 829 N N . MET A 1 110 ? 20.574 -10.757 -1.649 1.00 86.94 110 MET A N 1
ATOM 830 C CA . MET A 1 110 ? 19.510 -9.825 -1.281 1.00 86.94 110 MET A CA 1
ATOM 831 C C . MET A 1 110 ? 19.935 -8.994 -0.064 1.00 86.94 110 MET A C 1
ATOM 833 O O . MET A 1 110 ? 20.631 -9.486 0.824 1.00 86.94 110 MET A O 1
ATOM 837 N N . VAL A 1 111 ? 19.558 -7.718 -0.052 1.00 91.06 111 VAL A N 1
ATOM 838 C CA . VAL A 1 111 ? 19.842 -6.783 1.045 1.00 91.06 111 VAL A CA 1
ATOM 839 C C . VAL A 1 111 ? 18.536 -6.136 1.468 1.00 91.06 111 VAL A C 1
ATOM 841 O O . VAL A 1 111 ? 17.728 -5.794 0.610 1.00 91.06 111 VAL A O 1
ATOM 844 N N . GLU A 1 112 ? 18.341 -5.935 2.766 1.00 91.56 112 GLU A N 1
ATOM 845 C CA . GLU A 1 112 ? 17.158 -5.259 3.298 1.00 91.56 112 GLU A CA 1
ATOM 846 C C . GLU A 1 112 ? 16.951 -3.877 2.649 1.00 91.56 112 GLU A C 1
ATOM 848 O O . GLU A 1 112 ? 17.878 -3.074 2.487 1.00 91.56 112 GLU A O 1
ATOM 853 N N . ALA A 1 113 ? 15.718 -3.621 2.224 1.00 89.75 113 ALA A N 1
ATOM 854 C CA . ALA A 1 113 ? 15.316 -2.403 1.556 1.00 89.75 113 ALA A CA 1
ATOM 855 C C . ALA A 1 113 ? 14.887 -1.355 2.588 1.00 89.75 113 ALA A C 1
ATOM 857 O O . ALA A 1 113 ? 13.857 -1.487 3.232 1.00 89.75 113 ALA A O 1
ATOM 858 N N . ASN A 1 114 ? 15.615 -0.241 2.659 1.00 84.69 114 ASN A N 1
ATOM 859 C CA . ASN A 1 114 ? 15.290 0.885 3.549 1.00 84.69 114 ASN A CA 1
ATOM 860 C C . ASN A 1 114 ? 14.257 1.863 2.946 1.00 84.69 114 ASN A C 1
ATOM 862 O O . ASN A 1 114 ? 14.300 3.065 3.213 1.00 84.69 114 ASN A O 1
ATOM 866 N N . GLY A 1 115 ? 13.389 1.387 2.051 1.00 87.00 115 GLY A N 1
ATOM 867 C CA . GLY A 1 115 ? 12.379 2.195 1.369 1.00 87.00 115 GLY A CA 1
ATOM 868 C C . GLY A 1 115 ? 12.099 1.741 -0.062 1.00 87.00 115 GLY A C 1
ATOM 869 O O . GLY A 1 115 ? 12.559 0.696 -0.518 1.00 87.00 115 GLY A O 1
ATOM 870 N N . GLY A 1 116 ? 11.338 2.553 -0.798 1.00 87.62 116 GLY A N 1
ATOM 871 C CA . GLY A 1 116 ? 10.858 2.192 -2.137 1.00 87.62 116 GLY A CA 1
ATOM 872 C C . GLY A 1 116 ? 9.506 1.475 -2.145 1.00 87.62 116 GLY A C 1
ATOM 873 O O . GLY A 1 116 ? 9.022 1.098 -3.208 1.00 87.62 116 GLY A O 1
ATOM 874 N N . TYR A 1 117 ? 8.882 1.334 -0.980 1.00 89.12 117 TYR A N 1
ATOM 875 C CA . TYR A 1 117 ? 7.535 0.815 -0.781 1.00 89.12 117 TYR A CA 1
ATOM 876 C C . TYR A 1 117 ? 6.806 1.679 0.254 1.00 89.12 117 TYR A C 1
ATOM 878 O O . TYR A 1 117 ? 7.444 2.391 1.030 1.00 89.12 117 TYR A O 1
ATOM 886 N N . LEU A 1 118 ? 5.473 1.646 0.230 1.00 88.50 118 LEU A N 1
ATOM 887 C CA . LEU A 1 118 ? 4.646 2.282 1.252 1.00 88.50 118 LEU A CA 1
ATOM 888 C C . LEU A 1 118 ? 4.305 1.244 2.314 1.00 88.50 118 LEU A C 1
ATOM 890 O O . LEU A 1 118 ? 3.657 0.242 2.012 1.00 88.50 118 LEU A O 1
ATOM 894 N N . GLU A 1 119 ? 4.722 1.507 3.544 1.00 89.44 119 GLU A N 1
ATOM 895 C CA . GLU A 1 119 ? 4.325 0.732 4.712 1.00 89.44 119 GLU A CA 1
ATOM 896 C C . GLU A 1 119 ? 3.187 1.448 5.435 1.00 89.44 119 GLU A C 1
ATOM 898 O O . GLU A 1 119 ? 3.251 2.649 5.699 1.00 89.44 119 GLU A O 1
ATOM 903 N N . ILE A 1 120 ? 2.114 0.713 5.718 1.00 89.81 120 ILE A N 1
ATOM 904 C CA . ILE A 1 120 ? 0.922 1.243 6.378 1.00 89.81 120 ILE A CA 1
ATOM 905 C C . ILE A 1 120 ? 0.630 0.352 7.586 1.00 89.81 120 ILE A C 1
ATOM 907 O O . ILE A 1 120 ? -0.065 -0.659 7.445 1.00 89.81 120 ILE A O 1
ATOM 911 N N . PRO A 1 121 ? 1.135 0.714 8.776 1.00 91.75 121 PRO A N 1
ATOM 912 C CA . PRO A 1 121 ? 0.851 -0.020 9.997 1.00 91.75 121 PRO A CA 1
ATOM 913 C C . PRO A 1 121 ? -0.603 0.213 10.408 1.00 91.75 121 PRO A C 1
ATOM 915 O O . PRO A 1 121 ? -1.012 1.348 10.675 1.00 91.75 121 PRO A O 1
ATOM 918 N N . LEU A 1 122 ? -1.384 -0.865 10.456 1.00 90.62 122 LEU A N 1
ATOM 919 C CA . LEU A 1 122 ? -2.767 -0.851 10.917 1.00 90.62 122 LEU A CA 1
ATOM 920 C C . LEU A 1 122 ? -2.875 -1.590 12.244 1.00 90.62 122 LEU A C 1
ATOM 922 O O . LEU A 1 122 ? -2.470 -2.744 12.365 1.00 90.62 122 LEU A O 1
ATOM 926 N N . HIS A 1 123 ? -3.480 -0.928 13.221 1.00 91.69 123 HIS A N 1
ATOM 927 C CA . HIS A 1 123 ? -3.722 -1.471 14.549 1.00 91.69 123 HIS A CA 1
ATOM 928 C C . HIS A 1 123 ? -5.211 -1.676 14.749 1.00 91.69 123 HIS A C 1
ATOM 930 O O . HIS A 1 123 ? -6.019 -0.826 14.374 1.00 91.69 123 HIS A O 1
ATOM 936 N N . PHE A 1 124 ? -5.564 -2.787 15.385 1.00 90.38 124 PHE A N 1
ATOM 937 C CA . PHE A 1 124 ? -6.944 -3.145 15.680 1.00 90.38 124 PHE A CA 1
ATOM 938 C C . PHE A 1 124 ? -7.104 -3.357 17.181 1.00 90.38 124 PHE A C 1
ATOM 940 O O . PHE A 1 124 ? -6.281 -4.017 17.816 1.00 90.38 124 PHE A O 1
ATOM 947 N N . ARG A 1 125 ? -8.186 -2.830 17.749 1.00 89.75 125 ARG A N 1
ATOM 948 C CA . ARG A 1 125 ? -8.612 -3.138 19.116 1.00 89.75 125 ARG A CA 1
ATOM 949 C C . ARG A 1 125 ? -10.108 -3.384 19.149 1.00 89.75 125 ARG A C 1
ATOM 951 O O . ARG A 1 125 ? -10.840 -2.929 18.274 1.00 89.75 125 ARG A O 1
ATOM 958 N N . SER A 1 126 ? -10.565 -4.088 20.173 1.00 89.50 126 SER A N 1
ATOM 959 C CA . SER A 1 126 ? -11.987 -4.284 20.419 1.00 89.50 126 SER A CA 1
ATOM 960 C C . SER A 1 126 ? -12.311 -4.023 21.881 1.00 89.50 126 SER A C 1
ATOM 962 O O . SER A 1 126 ? -11.517 -4.333 22.766 1.00 89.50 126 SER A O 1
ATOM 964 N N . SER A 1 127 ? -13.485 -3.443 22.125 1.00 84.62 127 SER A N 1
ATOM 965 C CA . SER A 1 127 ? -14.061 -3.288 23.466 1.00 84.62 127 SER A CA 1
ATOM 966 C C . SER A 1 127 ? -15.014 -4.430 23.832 1.00 84.62 127 SER A C 1
ATOM 968 O O . SER A 1 127 ? -15.425 -4.547 24.984 1.00 84.62 127 SER A O 1
ATOM 970 N N . THR A 1 128 ? -15.369 -5.269 22.856 1.00 85.56 128 THR A N 1
ATOM 971 C CA . THR A 1 128 ? -16.365 -6.346 22.975 1.00 85.56 128 THR A CA 1
ATOM 972 C C . THR A 1 128 ? -15.769 -7.742 22.806 1.00 85.56 128 THR A C 1
ATOM 974 O O . THR A 1 128 ? -16.459 -8.725 23.065 1.00 85.56 128 THR A O 1
ATOM 977 N N . ALA A 1 129 ? -14.519 -7.847 22.352 1.00 83.69 129 ALA A N 1
ATOM 978 C CA . ALA A 1 129 ? -13.822 -9.107 22.135 1.00 83.69 129 ALA A CA 1
ATOM 979 C C . ALA A 1 129 ? -12.406 -9.069 22.719 1.00 83.69 129 ALA A C 1
ATOM 981 O O . ALA A 1 129 ? -11.679 -8.095 22.552 1.00 83.69 129 ALA A O 1
ATOM 982 N N . ASP A 1 130 ? -11.995 -10.180 23.333 1.00 84.38 130 ASP A N 1
ATOM 983 C CA . ASP A 1 130 ? -10.665 -10.326 23.946 1.00 84.38 130 ASP A CA 1
ATOM 984 C C . ASP A 1 130 ? -9.551 -10.595 22.922 1.00 84.38 130 ASP A C 1
ATOM 986 O O . ASP A 1 130 ? -8.365 -10.543 23.248 1.00 84.38 130 ASP A O 1
ATOM 990 N N . ARG A 1 131 ? -9.916 -10.953 21.685 1.00 83.56 131 ARG A N 1
ATOM 991 C CA . ARG A 1 131 ? -8.973 -11.210 20.593 1.00 83.56 131 ARG A CA 1
ATOM 992 C C . ARG A 1 131 ? -9.603 -10.926 19.237 1.00 83.56 131 ARG A C 1
ATOM 994 O O . ARG A 1 131 ? -10.785 -11.192 19.031 1.00 83.56 131 ARG A O 1
ATOM 1001 N N . ILE A 1 132 ? -8.776 -10.482 18.300 1.00 84.31 132 ILE A N 1
ATOM 1002 C CA . ILE A 1 132 ? -9.122 -10.356 16.884 1.00 84.31 132 ILE A CA 1
ATOM 1003 C C . ILE A 1 132 ? -8.318 -11.419 16.141 1.00 84.31 132 ILE A C 1
ATOM 1005 O O . ILE A 1 132 ? -7.098 -11.478 16.270 1.00 84.31 132 ILE A O 1
ATOM 1009 N N . VAL A 1 133 ? -9.009 -12.300 15.416 1.00 85.75 133 VAL A N 1
ATOM 1010 C CA . VAL A 1 133 ? -8.376 -13.382 14.652 1.00 85.75 133 VAL A CA 1
ATOM 1011 C C . VAL A 1 133 ? -8.432 -13.035 13.173 1.00 85.75 133 VAL A C 1
ATOM 1013 O O . VAL A 1 133 ? -9.512 -12.840 12.615 1.00 85.75 133 VAL A O 1
ATOM 1016 N N . TRP A 1 134 ? -7.268 -12.987 12.534 1.00 84.31 134 TRP A N 1
ATOM 1017 C CA . TRP A 1 134 ? -7.171 -12.839 11.090 1.00 84.31 134 TRP A CA 1
ATOM 1018 C C . TRP A 1 134 ? -7.355 -14.198 10.415 1.00 84.31 134 TRP A C 1
ATOM 1020 O O . TRP A 1 134 ? -6.461 -15.039 10.443 1.00 84.31 134 TRP A O 1
ATOM 1030 N N . ASN A 1 135 ? -8.511 -14.413 9.788 1.00 86.00 135 ASN A N 1
ATOM 1031 C CA . ASN A 1 135 ? -8.799 -15.672 9.091 1.00 86.00 135 ASN A CA 1
ATOM 1032 C C . ASN A 1 135 ? -8.422 -15.633 7.607 1.00 86.00 135 ASN A C 1
ATOM 1034 O O . ASN A 1 135 ? -7.900 -16.604 7.068 1.00 86.00 135 ASN A O 1
ATOM 1038 N N . SER A 1 136 ? -8.716 -14.527 6.926 1.00 84.00 136 SER A N 1
ATOM 1039 C CA . SER A 1 136 ? -8.491 -14.395 5.487 1.00 84.00 136 SER A CA 1
ATOM 1040 C C . SER A 1 136 ? -8.460 -12.935 5.075 1.00 84.00 136 SER A C 1
ATOM 1042 O O . SER A 1 136 ? -9.215 -12.126 5.612 1.00 84.00 136 SER A O 1
ATOM 1044 N N . VAL A 1 137 ? -7.669 -12.631 4.051 1.00 83.81 137 VAL A N 1
ATOM 1045 C CA . VAL A 1 137 ? -7.709 -11.359 3.334 1.00 83.81 137 VAL A CA 1
ATOM 1046 C C . VAL A 1 137 ? -7.897 -11.640 1.852 1.00 83.81 137 VAL A C 1
ATOM 1048 O O . VAL A 1 137 ? -7.312 -12.577 1.314 1.00 83.81 137 VAL A O 1
ATOM 1051 N N . SER A 1 138 ? -8.742 -10.849 1.200 1.00 83.56 138 SER A N 1
ATOM 1052 C CA . SER A 1 138 ? -8.978 -10.944 -0.236 1.00 83.56 138 SER A CA 1
ATOM 1053 C C . SER A 1 138 ? -8.687 -9.596 -0.865 1.00 83.56 138 SER A C 1
ATOM 1055 O O . SER A 1 138 ? -9.292 -8.592 -0.494 1.00 83.56 138 SER A O 1
ATOM 1057 N N . LEU A 1 139 ? -7.776 -9.587 -1.832 1.00 82.81 139 LEU A N 1
ATOM 1058 C CA . LEU A 1 139 ? -7.440 -8.414 -2.620 1.00 82.81 139 LEU A CA 1
ATOM 1059 C C . LEU A 1 139 ? -7.783 -8.695 -4.078 1.00 82.81 139 LEU A C 1
ATOM 1061 O O . LEU A 1 139 ? -7.199 -9.572 -4.710 1.00 82.81 139 LEU A O 1
ATOM 1065 N N . THR A 1 140 ? -8.756 -7.958 -4.604 1.00 83.19 140 THR A N 1
ATOM 1066 C CA . THR A 1 140 ? -9.284 -8.168 -5.953 1.00 83.19 140 THR A CA 1
ATOM 1067 C C . THR A 1 140 ? -9.049 -6.945 -6.820 1.00 83.19 140 THR A C 1
ATOM 1069 O O . THR A 1 140 ? -9.296 -5.819 -6.394 1.00 83.19 140 THR A O 1
ATOM 1072 N N . SER A 1 141 ? -8.657 -7.168 -8.068 1.00 87.00 141 SER A N 1
ATOM 1073 C CA . SER A 1 141 ? -8.656 -6.149 -9.114 1.00 87.00 141 SER A CA 1
ATOM 1074 C C . SER A 1 141 ? -8.946 -6.803 -10.464 1.00 87.00 141 SER A C 1
ATOM 1076 O O . SER A 1 141 ? -8.861 -8.030 -10.576 1.00 87.00 141 SER A O 1
ATOM 1078 N N . PRO A 1 142 ? -9.231 -6.014 -11.514 1.00 90.94 142 PRO A N 1
ATOM 1079 C CA . PRO A 1 142 ? -9.143 -6.511 -12.878 1.00 90.94 142 PRO A CA 1
ATOM 1080 C C . PRO A 1 142 ? -7.776 -7.158 -13.124 1.00 90.94 142 PRO A C 1
ATOM 1082 O O . PRO A 1 142 ? -6.757 -6.683 -12.613 1.00 90.94 142 PRO A O 1
ATOM 1085 N N . VAL A 1 143 ? -7.777 -8.246 -13.889 1.00 90.00 143 VAL A N 1
ATOM 1086 C CA . VAL A 1 143 ? -6.557 -8.932 -14.316 1.00 90.00 143 VAL A CA 1
ATOM 1087 C C . VAL A 1 143 ? -6.017 -8.235 -15.560 1.00 90.00 143 VAL A C 1
ATOM 1089 O O . VAL A 1 143 ? -6.765 -7.980 -16.504 1.00 90.00 143 VAL A O 1
ATOM 1092 N N . ALA A 1 144 ? -4.721 -7.951 -15.565 1.00 90.62 144 ALA A N 1
ATOM 1093 C CA . ALA A 1 144 ? -3.988 -7.468 -16.725 1.00 90.62 144 ALA A CA 1
ATOM 1094 C C . ALA A 1 144 ? -2.972 -8.522 -17.181 1.00 90.62 144 ALA A C 1
ATOM 1096 O O . ALA A 1 144 ? -2.481 -9.316 -16.381 1.00 90.62 144 ALA A O 1
ATOM 1097 N N . ASN A 1 145 ? -2.653 -8.528 -18.475 1.00 90.06 145 ASN A N 1
ATOM 1098 C CA . ASN A 1 145 ? -1.612 -9.397 -19.016 1.00 90.06 145 ASN A CA 1
ATOM 1099 C C . ASN A 1 145 ? -0.279 -8.650 -19.018 1.00 90.06 145 ASN A C 1
ATOM 1101 O O . ASN A 1 145 ? -0.192 -7.543 -19.547 1.00 90.06 145 ASN A O 1
ATOM 1105 N N . TRP A 1 146 ? 0.752 -9.278 -18.465 1.00 88.44 146 TRP A N 1
ATOM 1106 C CA . TRP A 1 146 ? 2.124 -8.782 -18.461 1.00 88.44 146 TRP A CA 1
ATOM 1107 C C . TRP A 1 146 ? 3.033 -9.783 -19.165 1.00 88.44 146 TRP A C 1
ATOM 1109 O O . TRP A 1 146 ? 2.884 -10.983 -18.964 1.00 88.44 146 TRP A O 1
ATOM 1119 N N . VAL A 1 147 ? 3.962 -9.321 -20.000 1.00 91.81 147 VAL A N 1
ATOM 1120 C CA . VAL A 1 147 ? 4.963 -10.208 -20.606 1.00 91.81 147 VAL A CA 1
ATOM 1121 C C . VAL A 1 147 ? 6.155 -10.263 -19.671 1.00 91.81 147 VAL A C 1
ATOM 1123 O O . VAL A 1 147 ? 6.755 -9.240 -19.372 1.00 91.81 147 VAL A O 1
ATOM 1126 N N . ASN A 1 148 ? 6.473 -11.455 -19.185 1.00 87.69 148 ASN A N 1
ATOM 1127 C CA . ASN A 1 148 ? 7.568 -11.632 -18.250 1.00 87.69 148 ASN A CA 1
ATOM 1128 C C . ASN A 1 148 ? 8.934 -11.444 -18.937 1.00 87.69 148 ASN A C 1
ATOM 1130 O O . ASN A 1 148 ? 9.195 -12.085 -19.953 1.00 87.69 148 ASN A O 1
ATOM 1134 N N . ASP A 1 149 ? 9.820 -10.631 -18.367 1.00 88.12 149 ASP A N 1
ATOM 1135 C CA . ASP A 1 149 ? 11.136 -10.342 -18.954 1.00 88.12 149 ASP A CA 1
ATOM 1136 C C . ASP A 1 149 ? 12.176 -11.432 -18.646 1.00 88.12 149 ASP A C 1
ATOM 1138 O O . ASP A 1 149 ? 13.069 -11.700 -19.451 1.00 88.12 149 ASP A O 1
ATOM 1142 N N . VAL A 1 150 ? 12.063 -12.084 -17.484 1.00 88.12 150 VAL A N 1
ATOM 1143 C CA . VAL A 1 150 ? 13.058 -13.037 -16.969 1.00 88.12 150 VAL A CA 1
ATOM 1144 C C . VAL A 1 150 ? 12.387 -14.282 -16.416 1.00 88.12 150 VAL A C 1
ATOM 1146 O O . VAL A 1 150 ? 11.335 -14.207 -15.798 1.00 88.12 150 VAL A O 1
ATOM 1149 N N . THR A 1 151 ? 12.988 -15.455 -16.599 1.00 90.81 151 THR A N 1
ATOM 1150 C CA . THR A 1 151 ? 12.430 -16.673 -15.998 1.00 90.81 151 THR A CA 1
ATOM 1151 C C . THR A 1 151 ? 12.560 -16.615 -14.474 1.00 90.81 151 THR A C 1
ATOM 1153 O O . THR A 1 151 ? 13.664 -16.415 -13.971 1.00 90.81 151 THR A O 1
ATOM 1156 N N . TYR A 1 152 ? 11.460 -16.814 -13.743 1.00 85.50 152 TYR A N 1
ATOM 1157 C CA . TYR A 1 152 ? 11.453 -16.832 -12.276 1.00 85.50 152 TYR A CA 1
ATOM 1158 C C . TYR A 1 152 ? 10.487 -17.886 -11.719 1.00 85.50 152 TYR A C 1
ATOM 1160 O O . TYR A 1 152 ? 9.531 -18.291 -12.382 1.00 85.50 152 TYR A O 1
ATOM 1168 N N . THR A 1 153 ? 10.739 -18.326 -10.485 1.00 86.56 153 THR A N 1
ATOM 1169 C CA . THR A 1 153 ? 9.824 -19.186 -9.721 1.00 86.56 153 THR A CA 1
ATOM 1170 C C . THR A 1 153 ? 8.960 -18.305 -8.830 1.00 86.56 153 THR A C 1
ATOM 1172 O O . THR A 1 153 ? 9.483 -17.521 -8.040 1.00 86.56 153 THR A O 1
ATOM 1175 N N . HIS A 1 154 ? 7.645 -18.397 -8.976 1.00 80.12 154 HIS A N 1
ATOM 1176 C CA . HIS A 1 154 ? 6.689 -17.630 -8.181 1.00 80.12 154 HIS A CA 1
ATOM 1177 C C . HIS A 1 154 ? 6.379 -18.338 -6.849 1.00 80.12 154 HIS A C 1
ATOM 1179 O O . HIS A 1 154 ? 6.744 -19.496 -6.646 1.00 80.12 154 HIS A O 1
ATOM 1185 N N . VAL A 1 155 ? 5.705 -17.647 -5.924 1.00 75.25 155 VAL A N 1
ATOM 1186 C CA . VAL A 1 155 ? 5.396 -18.147 -4.565 1.00 75.25 155 VAL A CA 1
ATOM 1187 C C . VAL A 1 155 ? 4.514 -19.408 -4.550 1.00 75.25 155 VAL A C 1
ATOM 1189 O O . VAL A 1 155 ? 4.506 -20.161 -3.583 1.00 75.25 155 VAL A O 1
ATOM 1192 N N . ASP A 1 156 ? 3.807 -19.685 -5.643 1.00 81.81 156 ASP A N 1
ATOM 1193 C CA . ASP A 1 156 ? 3.043 -20.920 -5.875 1.00 81.81 156 ASP A CA 1
ATOM 1194 C C . ASP A 1 156 ? 3.918 -22.097 -6.359 1.00 81.81 156 ASP A C 1
ATOM 1196 O O . ASP A 1 156 ? 3.394 -23.157 -6.697 1.00 81.81 156 ASP A O 1
ATOM 1200 N N . ASN A 1 157 ? 5.245 -21.926 -6.384 1.00 83.88 157 ASN A N 1
ATOM 1201 C CA . ASN A 1 157 ? 6.238 -22.844 -6.950 1.00 83.88 157 ASN A CA 1
ATOM 1202 C C . ASN A 1 157 ? 6.090 -23.094 -8.461 1.00 83.88 157 ASN A C 1
ATOM 1204 O O . ASN A 1 157 ? 6.660 -24.054 -8.988 1.00 83.88 157 ASN A O 1
ATOM 1208 N N . ILE A 1 158 ? 5.362 -22.237 -9.182 1.00 88.88 158 ILE A N 1
ATOM 1209 C CA . ILE A 1 158 ? 5.257 -22.306 -10.641 1.00 88.88 158 ILE A CA 1
ATOM 1210 C C . ILE A 1 158 ? 6.412 -21.523 -11.268 1.00 88.88 158 ILE A C 1
ATOM 1212 O O . ILE A 1 158 ? 6.720 -20.396 -10.876 1.00 88.88 158 ILE A O 1
ATOM 1216 N N . VAL A 1 159 ? 7.057 -22.124 -12.270 1.00 90.81 159 VAL A N 1
ATOM 1217 C CA . VAL A 1 159 ? 8.096 -21.463 -13.067 1.00 90.81 159 VAL A CA 1
ATOM 1218 C C . VAL A 1 159 ? 7.439 -20.686 -14.203 1.00 90.81 159 VAL A C 1
ATOM 1220 O O . VAL A 1 159 ? 6.837 -21.272 -15.104 1.00 90.81 159 VAL A O 1
ATOM 1223 N N . TYR A 1 160 ? 7.599 -19.368 -14.185 1.00 90.69 160 TYR A N 1
ATOM 1224 C CA . TYR A 1 160 ? 7.180 -18.478 -15.258 1.00 90.69 160 TYR A CA 1
ATOM 1225 C C . TYR A 1 160 ? 8.367 -18.202 -16.171 1.00 90.69 160 TYR A C 1
ATOM 1227 O O . TYR A 1 160 ? 9.373 -17.645 -15.742 1.00 90.69 160 TYR A O 1
ATOM 1235 N N . ASN A 1 161 ? 8.260 -18.597 -17.439 1.00 93.81 161 ASN A N 1
ATOM 1236 C CA . ASN A 1 161 ? 9.329 -18.414 -18.420 1.00 93.81 161 ASN A CA 1
ATOM 1237 C C . ASN A 1 161 ? 9.381 -16.974 -18.943 1.00 93.81 161 ASN A C 1
ATOM 1239 O O . ASN A 1 161 ? 8.348 -16.311 -19.065 1.00 93.81 161 ASN A O 1
ATOM 1243 N N . ALA A 1 162 ? 10.578 -16.516 -19.309 1.00 93.94 162 ALA A N 1
ATOM 1244 C CA . ALA A 1 162 ? 10.754 -15.270 -20.046 1.00 93.94 162 ALA A CA 1
ATOM 1245 C C . ALA A 1 162 ? 9.957 -15.277 -21.367 1.00 93.94 162 ALA A C 1
ATOM 1247 O O . ALA A 1 162 ? 9.811 -16.310 -22.026 1.00 93.94 162 ALA A O 1
ATOM 1248 N N . ASN A 1 163 ? 9.475 -14.104 -21.773 1.00 93.06 163 ASN A N 1
ATOM 1249 C CA . ASN A 1 163 ? 8.666 -13.848 -22.966 1.00 93.06 163 ASN A CA 1
ATOM 1250 C C . ASN A 1 163 ? 7.317 -14.589 -23.015 1.00 93.06 163 ASN A C 1
ATOM 1252 O O . ASN A 1 163 ? 6.735 -14.732 -24.091 1.00 93.06 163 ASN A O 1
ATOM 1256 N N . GLN A 1 164 ? 6.805 -15.069 -21.878 1.00 92.75 164 GLN A N 1
ATOM 1257 C CA . GLN A 1 164 ? 5.453 -15.620 -21.775 1.00 92.75 164 GLN A CA 1
ATOM 1258 C C . GLN A 1 164 ? 4.518 -14.625 -21.073 1.00 92.75 164 GLN A C 1
ATOM 1260 O O . GLN A 1 164 ? 4.943 -13.955 -20.126 1.00 92.75 164 GLN A O 1
ATOM 1265 N N . PRO A 1 165 ? 3.255 -14.503 -21.524 1.00 90.62 165 PRO A N 1
ATOM 1266 C CA . PRO A 1 165 ? 2.276 -13.676 -20.841 1.00 90.62 165 PRO A CA 1
ATOM 1267 C C . PRO A 1 165 ? 1.881 -14.309 -19.503 1.00 90.62 165 PRO A C 1
ATOM 1269 O O . PRO A 1 165 ? 1.609 -15.507 -19.423 1.00 90.62 165 PRO A O 1
ATOM 1272 N N . ILE A 1 166 ? 1.808 -13.480 -18.470 1.00 90.38 166 ILE A N 1
ATOM 1273 C CA . ILE A 1 166 ? 1.337 -13.823 -17.133 1.00 90.38 166 ILE A CA 1
ATOM 1274 C C . ILE A 1 166 ? 0.163 -12.922 -16.760 1.00 90.38 166 ILE A C 1
ATOM 1276 O O . ILE A 1 166 ? 0.088 -11.761 -17.168 1.00 90.38 166 ILE A O 1
ATOM 1280 N N . SER A 1 167 ? -0.766 -13.465 -15.982 1.00 88.94 167 SER A N 1
ATOM 1281 C CA . SER A 1 167 ? -1.879 -12.702 -15.429 1.00 88.94 167 SER A CA 1
ATOM 1282 C C . SER A 1 167 ? -1.435 -12.016 -14.142 1.00 88.94 167 SER A C 1
ATOM 1284 O O . SER A 1 167 ? -1.105 -12.689 -13.169 1.00 88.94 167 SER A O 1
ATOM 1286 N N . ILE A 1 168 ? -1.447 -10.685 -14.137 1.00 88.38 168 ILE A N 1
ATOM 1287 C CA . ILE A 1 168 ? -1.142 -9.856 -12.970 1.00 88.38 168 ILE A CA 1
ATOM 1288 C C . ILE A 1 168 ? -2.397 -9.139 -12.476 1.00 88.38 168 ILE A C 1
ATOM 1290 O O . ILE A 1 168 ? -3.293 -8.790 -13.247 1.00 88.38 168 ILE A O 1
ATOM 1294 N N . ASN A 1 169 ? -2.469 -8.904 -11.175 1.00 88.62 169 ASN A N 1
ATOM 1295 C CA . ASN A 1 169 ? -3.516 -8.134 -10.520 1.00 88.62 169 ASN A CA 1
ATOM 1296 C C . ASN A 1 169 ? -2.912 -7.345 -9.337 1.00 88.62 169 ASN A C 1
ATOM 1298 O O . ASN A 1 169 ? -1.724 -7.459 -9.032 1.00 88.62 169 ASN A O 1
ATOM 1302 N N . ALA A 1 170 ? -3.723 -6.543 -8.647 1.00 83.38 170 ALA A N 1
ATOM 1303 C CA . ALA A 1 170 ? -3.269 -5.711 -7.531 1.00 83.38 170 ALA A CA 1
ATOM 1304 C C . ALA A 1 170 ? -2.690 -6.526 -6.360 1.00 83.38 170 ALA A C 1
ATOM 1306 O O . ALA A 1 170 ? -1.872 -6.005 -5.600 1.00 83.38 170 ALA A O 1
ATOM 1307 N N . SER A 1 171 ? -3.045 -7.811 -6.231 1.00 82.38 171 SER A N 1
ATOM 1308 C CA . SER A 1 171 ? -2.449 -8.681 -5.211 1.00 82.38 171 SER A CA 1
ATOM 1309 C C . SER A 1 171 ? -0.964 -8.945 -5.449 1.00 82.38 171 SER A C 1
ATOM 1311 O O . SER A 1 171 ? -0.221 -9.139 -4.492 1.00 82.38 171 SER A O 1
ATOM 1313 N N . ASN A 1 172 ? -0.484 -8.839 -6.693 1.00 81.25 172 ASN A N 1
ATOM 1314 C CA . ASN A 1 172 ? 0.943 -8.954 -6.980 1.00 81.25 172 ASN A CA 1
ATOM 1315 C C . ASN A 1 172 ? 1.744 -7.742 -6.464 1.00 81.25 172 ASN A C 1
ATOM 1317 O O . ASN A 1 172 ? 2.928 -7.898 -6.164 1.00 81.25 172 ASN A O 1
ATOM 1321 N N . SER A 1 173 ? 1.112 -6.571 -6.301 1.00 80.56 173 SER A N 1
ATOM 1322 C CA . SER A 1 173 ? 1.754 -5.318 -5.857 1.00 80.56 173 SER A CA 1
ATOM 1323 C C . SER A 1 173 ? 1.628 -5.006 -4.363 1.00 80.56 173 SER A C 1
ATOM 1325 O O . SER A 1 173 ? 2.292 -4.093 -3.884 1.00 80.56 173 SER A O 1
ATOM 1327 N N . MET A 1 174 ? 0.788 -5.729 -3.620 1.00 85.00 174 MET A N 1
ATOM 1328 C CA . MET A 1 174 ? 0.599 -5.509 -2.182 1.00 85.00 174 MET A CA 1
ATOM 1329 C C . MET A 1 174 ? 1.111 -6.705 -1.385 1.00 85.00 174 MET A C 1
ATOM 1331 O O . MET A 1 174 ? 1.071 -7.848 -1.844 1.00 85.00 174 MET A O 1
ATOM 1335 N N . ARG A 1 175 ? 1.609 -6.443 -0.180 1.00 86.31 175 ARG A N 1
ATOM 1336 C CA . ARG A 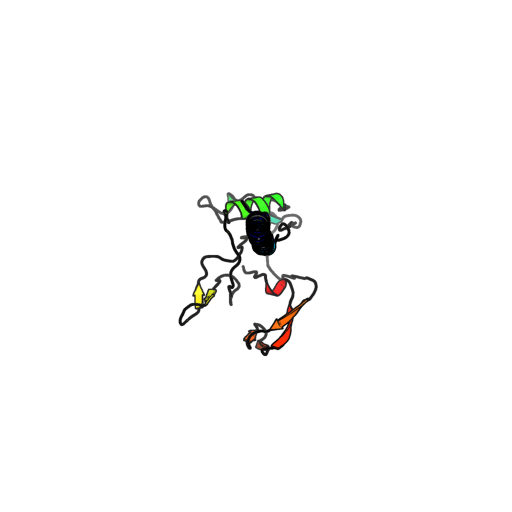1 175 ? 1.992 -7.463 0.798 1.00 86.31 175 ARG A CA 1
ATOM 1337 C C . ARG A 1 175 ? 1.309 -7.121 2.108 1.00 86.31 175 ARG A C 1
ATOM 1339 O O . ARG A 1 175 ? 1.150 -5.947 2.428 1.00 86.31 175 ARG A O 1
ATOM 1346 N N . ILE A 1 176 ? 0.822 -8.148 2.791 1.00 85.81 176 ILE A N 1
ATOM 1347 C CA . ILE A 1 176 ? 0.041 -8.008 4.012 1.00 85.81 176 ILE A CA 1
ATOM 1348 C C . ILE A 1 176 ? 0.556 -9.064 4.984 1.00 85.81 176 ILE A C 1
ATOM 1350 O O . ILE A 1 176 ? 0.502 -10.253 4.670 1.00 85.81 176 ILE A O 1
ATOM 1354 N N . ALA A 1 177 ? 1.060 -8.613 6.126 1.00 85.00 177 ALA A N 1
ATOM 1355 C CA . ALA A 1 177 ? 1.606 -9.437 7.196 1.00 85.00 177 ALA A CA 1
ATOM 1356 C C . ALA A 1 177 ? 1.044 -8.971 8.551 1.00 85.00 177 ALA A C 1
ATOM 1358 O O . ALA A 1 177 ? 0.463 -7.886 8.638 1.00 85.00 177 ALA A O 1
ATOM 1359 N N . ILE A 1 178 ? 1.178 -9.820 9.575 1.00 82.62 178 ILE A N 1
ATOM 1360 C CA . ILE A 1 178 ? 0.713 -9.600 10.956 1.00 82.62 178 ILE A CA 1
ATOM 1361 C C . ILE A 1 178 ? 1.907 -9.712 11.891 1.00 82.62 178 ILE A C 1
ATOM 1363 O O . ILE A 1 178 ? 2.677 -10.680 11.698 1.00 82.62 178 ILE A O 1
#